Protein AF-A0A6G8AW44-F1 (afdb_monomer_lite)

Secondary structure (DSSP, 8-state):
--HHHHHHHHHHHHHHHHHHHHHHHHTHHHHTTSHHHHHHHHHHHHHHHHHHHHHHHHHHHHHHTTT--SSS-SEEE-SSSSSEEE-SSSHHHHHHHHHHHHHHHHHHHHHHHS--

Sequence (116 aa):
MDKKQKTKKYQKYILSTFLLICLPALFIITFHPNLIIAKSITAFIMVMAIILVILSLKLVQLFYEDITDKNGPVIIPKVYGIGVTVNPFNIYGKIIWFFIILLLICILIKIVFTPI

pLDDT: mean 91.77, std 5.7, range [62.25, 98.06]

Foldseek 3Di:
DDLVVVLVVLVVVLVVLVCVLVVLVVCLVVCVVPVVVNLVSVLSSLVSVLVNLVSVLVNLCSVCVPPDAQPDDQWDADPDDGDIDGDCHHPVSVVVSVVVSVVSVVVSVCSVPPDD

Structure (mmCIF, N/CA/C/O backbone):
data_AF-A0A6G8AW44-F1
#
_entry.id   AF-A0A6G8AW44-F1
#
loop_
_atom_site.group_PDB
_atom_site.id
_atom_site.type_symbol
_atom_site.label_atom_id
_atom_site.label_alt_id
_atom_site.label_comp_id
_atom_site.label_asym_id
_atom_site.label_entity_id
_atom_site.label_seq_id
_atom_site.pdbx_PDB_ins_code
_atom_site.Cartn_x
_atom_site.Cartn_y
_atom_site.Cartn_z
_atom_site.occupancy
_atom_site.B_iso_or_equiv
_atom_site.auth_seq_id
_atom_site.auth_comp_id
_atom_site.aut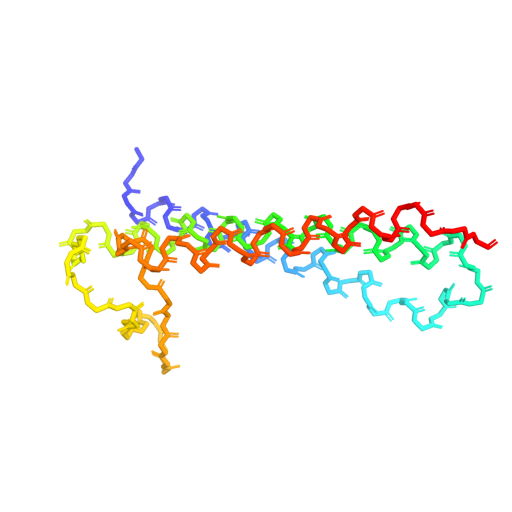h_asym_id
_atom_site.auth_atom_id
_atom_site.pdbx_PDB_model_num
ATOM 1 N N . MET A 1 1 ? -1.749 15.063 19.943 1.00 62.25 1 MET A N 1
ATOM 2 C CA . MET A 1 1 ? -2.463 15.262 18.661 1.00 62.25 1 MET A CA 1
ATOM 3 C C . MET A 1 1 ? -3.758 14.469 18.719 1.00 62.25 1 MET A C 1
ATOM 5 O O . MET A 1 1 ? -3.693 13.258 18.901 1.00 62.25 1 MET A O 1
ATOM 9 N N . ASP A 1 2 ? -4.892 15.157 18.630 1.00 86.06 2 ASP A N 1
ATOM 10 C CA . ASP A 1 2 ? -6.246 14.591 18.732 1.00 86.06 2 ASP A CA 1
ATOM 11 C C . ASP A 1 2 ? -6.534 13.560 17.607 1.00 86.06 2 ASP A C 1
ATOM 13 O O . ASP A 1 2 ? -5.985 13.673 16.504 1.00 86.06 2 ASP A O 1
ATOM 17 N N . LYS A 1 3 ? -7.383 12.549 17.859 1.00 83.31 3 LYS A N 1
ATOM 18 C CA . LYS A 1 3 ? -7.785 11.489 16.907 1.00 83.31 3 LYS A CA 1
ATOM 19 C C . LYS A 1 3 ? -8.312 12.086 15.601 1.00 83.31 3 LYS A C 1
ATOM 21 O O . LYS A 1 3 ? -7.947 11.637 14.508 1.00 83.31 3 LYS A O 1
ATOM 26 N N . LYS A 1 4 ? -9.074 13.180 15.697 1.00 85.38 4 LYS A N 1
ATOM 27 C CA . LYS A 1 4 ? -9.576 13.944 14.545 1.00 85.38 4 LYS A CA 1
ATOM 28 C C . LYS A 1 4 ? -8.444 14.552 13.713 1.00 85.38 4 LYS A C 1
ATOM 30 O O . LYS A 1 4 ? -8.451 14.468 12.484 1.00 85.38 4 LYS A O 1
ATOM 35 N N . GLN A 1 5 ? -7.429 15.116 14.369 1.00 87.50 5 GLN A N 1
ATOM 36 C CA . GLN A 1 5 ? -6.253 15.657 13.685 1.00 87.50 5 GLN A CA 1
ATOM 37 C C . GLN A 1 5 ? -5.440 14.541 13.011 1.00 87.50 5 GLN A C 1
ATOM 39 O O . GLN A 1 5 ? -5.022 14.708 11.863 1.00 87.50 5 GLN A O 1
ATOM 44 N N . LYS A 1 6 ? -5.207 13.407 13.697 1.00 89.31 6 LYS A N 1
ATOM 45 C CA . LYS A 1 6 ? -4.459 12.261 13.138 1.00 89.31 6 LYS A CA 1
ATOM 46 C C . LYS A 1 6 ? -5.145 11.732 11.880 1.00 89.31 6 LYS A C 1
ATOM 48 O O . LYS A 1 6 ? -4.497 11.579 10.850 1.00 89.31 6 LYS A O 1
ATOM 53 N N . THR A 1 7 ? -6.460 11.547 11.943 1.00 90.06 7 THR A N 1
ATOM 54 C CA . THR A 1 7 ? -7.292 11.125 10.809 1.00 90.06 7 THR A CA 1
ATOM 55 C C . THR A 1 7 ? -7.112 12.049 9.606 1.00 90.06 7 THR A C 1
ATOM 57 O O . THR A 1 7 ? -6.764 11.590 8.519 1.00 90.06 7 THR A O 1
ATOM 60 N N . LYS A 1 8 ? -7.254 13.368 9.804 1.00 91.19 8 LYS A N 1
ATOM 61 C CA . LYS A 1 8 ? -7.084 14.365 8.734 1.00 91.19 8 LYS A CA 1
ATOM 62 C C . LYS A 1 8 ? -5.678 14.326 8.125 1.00 91.19 8 LYS A C 1
ATOM 64 O O . LYS A 1 8 ? -5.522 14.512 6.921 1.00 91.19 8 LYS A O 1
ATOM 69 N N . LYS A 1 9 ? -4.648 14.071 8.938 1.00 93.31 9 LYS A N 1
ATOM 70 C CA . LYS A 1 9 ? -3.263 13.905 8.472 1.00 93.31 9 LYS A CA 1
ATOM 71 C C . LYS A 1 9 ? -3.119 12.681 7.561 1.00 93.31 9 LYS A C 1
ATOM 73 O O . LYS A 1 9 ? -2.591 12.818 6.463 1.00 93.31 9 LYS A O 1
ATOM 78 N N . TYR A 1 10 ? -3.632 11.520 7.970 1.00 93.19 10 TYR A N 1
ATOM 79 C CA . TYR A 1 10 ? -3.588 10.306 7.145 1.00 93.19 10 TYR A CA 1
ATOM 80 C C . TYR A 1 10 ? -4.418 10.430 5.865 1.00 93.19 10 TYR A C 1
ATOM 82 O O . TYR A 1 10 ? -3.955 10.003 4.814 1.00 93.19 10 TYR A O 1
ATOM 90 N N . GLN A 1 11 ? -5.586 11.076 5.913 1.00 93.00 11 GLN A N 1
ATOM 91 C CA . GLN A 1 11 ? -6.376 11.374 4.712 1.00 93.00 11 GLN A CA 1
ATOM 92 C C . GLN A 1 11 ? -5.597 12.234 3.709 1.00 93.00 11 GLN A C 1
ATOM 94 O O . GLN A 1 11 ? -5.596 11.932 2.519 1.00 93.00 11 GLN A O 1
ATOM 99 N N . LYS A 1 12 ? -4.882 13.268 4.181 1.00 95.25 12 LYS A N 1
ATOM 100 C CA . LYS A 1 12 ? -4.003 14.077 3.322 1.00 95.25 12 LYS A CA 1
ATOM 101 C C . LYS A 1 12 ? -2.888 13.242 2.698 1.00 95.25 12 LYS A C 1
ATOM 103 O O . LYS A 1 12 ? -2.641 13.385 1.508 1.00 95.25 12 LYS A O 1
ATOM 108 N N . TYR A 1 13 ? -2.246 12.371 3.478 1.00 96.50 13 TYR A N 1
ATOM 109 C CA . TYR A 1 13 ? -1.200 11.488 2.960 1.00 96.50 13 TYR A CA 1
ATOM 110 C C . TYR A 1 13 ? -1.730 10.517 1.910 1.00 96.50 13 TYR A C 1
ATOM 112 O O . TYR A 1 13 ? -1.147 10.418 0.838 1.00 96.50 13 TYR A O 1
ATOM 120 N N . ILE A 1 14 ? -2.870 9.878 2.171 1.00 95.75 14 ILE A N 1
ATOM 121 C CA . ILE A 1 14 ? -3.539 8.992 1.211 1.00 95.75 14 ILE A CA 1
ATOM 122 C C . ILE A 1 14 ? -3.853 9.743 -0.082 1.00 95.75 14 ILE A C 1
ATOM 124 O O . ILE A 1 14 ? -3.514 9.254 -1.154 1.00 95.75 14 ILE A O 1
ATOM 128 N N . LEU A 1 15 ? -4.425 10.949 0.006 1.00 96.00 15 LEU A N 1
ATOM 129 C CA . LEU A 1 15 ? -4.713 11.768 -1.171 1.00 96.00 15 LEU A CA 1
ATOM 130 C C . LEU A 1 15 ? -3.436 12.131 -1.943 1.00 96.00 15 LEU A C 1
ATOM 132 O O . LEU A 1 15 ? -3.404 11.992 -3.161 1.00 96.00 15 LEU A O 1
ATOM 136 N N . SER A 1 16 ? -2.372 12.554 -1.253 1.00 96.25 16 SER A N 1
ATOM 137 C CA . SER A 1 16 ? -1.104 12.885 -1.914 1.00 96.25 16 SER A CA 1
ATOM 138 C C . SER A 1 16 ? -0.465 11.671 -2.586 1.00 96.25 16 SER A C 1
ATOM 140 O O . SER A 1 16 ? -0.009 11.771 -3.720 1.00 96.25 16 SER A O 1
ATOM 142 N N . THR A 1 17 ? -0.474 10.510 -1.926 1.00 96.19 17 THR A N 1
ATOM 143 C CA . THR A 1 17 ? 0.069 9.269 -2.487 1.00 96.19 17 THR A CA 1
ATOM 144 C C . THR A 1 17 ? -0.768 8.802 -3.674 1.00 96.19 17 THR A C 1
ATOM 146 O O . THR A 1 17 ? -0.210 8.376 -4.677 1.00 96.19 17 THR A O 1
ATOM 149 N N . PHE A 1 18 ? -2.094 8.942 -3.609 1.00 95.94 18 PHE A N 1
ATOM 150 C CA . PHE A 1 18 ? -2.982 8.642 -4.729 1.00 95.94 18 PHE A CA 1
ATOM 151 C C . PHE A 1 18 ? -2.685 9.525 -5.949 1.00 95.94 18 PHE A C 1
ATOM 153 O O . PHE A 1 18 ? -2.538 9.011 -7.054 1.00 95.94 18 PHE A O 1
ATOM 160 N N . LEU A 1 19 ? -2.496 10.834 -5.759 1.00 95.62 19 LEU A N 1
ATOM 161 C CA . LEU A 1 19 ? -2.107 11.738 -6.849 1.00 95.62 19 LEU A CA 1
ATOM 162 C C . LEU A 1 19 ? -0.739 11.375 -7.451 1.00 95.62 19 LEU A C 1
ATOM 164 O O . LEU A 1 19 ? -0.587 11.398 -8.672 1.00 95.62 19 LEU A O 1
ATOM 168 N N . LEU A 1 20 ? 0.228 10.980 -6.615 1.00 95.31 20 LEU A N 1
ATOM 169 C CA . LEU A 1 20 ? 1.543 10.498 -7.057 1.00 95.31 20 LEU A CA 1
ATOM 170 C C . LEU A 1 20 ? 1.480 9.169 -7.824 1.00 95.31 20 LEU A C 1
ATOM 172 O O . LEU A 1 20 ? 2.402 8.873 -8.573 1.00 95.31 20 LEU A O 1
ATOM 176 N N . ILE A 1 21 ? 0.420 8.378 -7.658 1.00 95.62 21 ILE A N 1
ATOM 177 C CA . ILE A 1 21 ? 0.166 7.168 -8.453 1.00 95.62 21 ILE A CA 1
ATOM 178 C C . ILE A 1 21 ? -0.499 7.534 -9.780 1.00 95.62 21 ILE A C 1
ATOM 180 O O . ILE A 1 21 ? -0.071 7.071 -10.835 1.00 95.62 21 ILE A O 1
ATOM 184 N N . CYS A 1 22 ? -1.542 8.366 -9.736 1.00 94.56 22 CYS A N 1
ATOM 185 C CA . CYS A 1 22 ? -2.324 8.710 -10.917 1.00 94.56 22 CYS A CA 1
ATOM 186 C C . CYS A 1 22 ? -1.506 9.485 -11.947 1.00 94.56 22 CYS A C 1
ATOM 188 O O . CYS A 1 22 ? -1.585 9.167 -13.130 1.00 94.56 22 CYS A O 1
ATOM 190 N N . LEU A 1 23 ? -0.712 10.473 -11.519 1.00 91.81 23 LEU A N 1
ATOM 191 C CA . LEU A 1 23 ? -0.002 11.342 -12.454 1.00 91.81 23 LEU A CA 1
ATOM 192 C C . LEU A 1 23 ? 0.969 10.550 -13.355 1.00 91.81 23 LEU A C 1
ATOM 194 O O . LEU A 1 23 ? 0.821 10.653 -14.567 1.00 91.81 23 LEU A O 1
ATOM 198 N N . PRO A 1 24 ? 1.880 9.696 -12.844 1.00 90.56 24 PRO A N 1
ATOM 199 C CA . PRO A 1 24 ? 2.748 8.875 -13.692 1.00 90.56 24 PRO A CA 1
ATOM 200 C C . PRO A 1 24 ? 1.996 7.809 -14.495 1.00 90.56 24 PRO A C 1
ATOM 202 O O . PRO A 1 24 ? 2.394 7.507 -15.619 1.00 90.56 24 PRO A O 1
ATOM 205 N N . ALA A 1 25 ? 0.907 7.250 -13.953 1.00 90.31 25 ALA A N 1
ATOM 206 C CA . ALA A 1 25 ? 0.114 6.236 -14.648 1.00 90.31 25 ALA A CA 1
ATOM 207 C C . ALA A 1 25 ? -0.508 6.768 -15.952 1.00 90.31 25 ALA A C 1
ATOM 209 O O . ALA A 1 25 ? -0.597 6.028 -16.929 1.00 90.31 25 ALA A O 1
ATOM 210 N N . LEU A 1 26 ? -0.873 8.056 -16.004 1.00 90.12 26 LEU A N 1
ATOM 211 C CA . LEU A 1 26 ? -1.386 8.695 -17.224 1.00 90.12 26 LEU A CA 1
ATOM 212 C C . LEU A 1 26 ? -0.353 8.730 -18.359 1.00 90.12 26 LEU A C 1
ATOM 214 O O . LEU A 1 26 ? -0.722 8.672 -19.529 1.00 90.12 26 LEU A O 1
ATOM 218 N N . PHE A 1 27 ? 0.937 8.794 -18.028 1.00 86.88 27 PHE A N 1
ATOM 219 C CA . PHE A 1 27 ? 2.014 8.880 -19.014 1.00 86.88 27 PHE A CA 1
ATOM 220 C C . PHE A 1 27 ? 2.567 7.514 -19.442 1.00 86.88 27 PHE A C 1
ATOM 222 O O . PHE A 1 27 ? 3.432 7.454 -20.317 1.00 86.88 27 PHE A O 1
ATOM 229 N N . ILE A 1 28 ? 2.074 6.407 -18.872 1.00 84.88 28 ILE A N 1
ATOM 230 C CA . ILE A 1 28 ? 2.600 5.066 -19.166 1.00 84.88 28 ILE A CA 1
ATOM 231 C C . ILE A 1 28 ? 2.427 4.696 -20.645 1.00 84.88 28 ILE A C 1
ATOM 233 O O . ILE A 1 28 ? 3.330 4.107 -21.229 1.00 84.88 28 ILE A O 1
ATOM 237 N N . ILE A 1 29 ? 1.314 5.104 -21.268 1.00 80.50 29 ILE A N 1
ATOM 238 C CA . ILE A 1 29 ? 1.026 4.846 -22.690 1.00 80.50 29 ILE A CA 1
ATOM 239 C C . ILE A 1 29 ? 2.040 5.577 -23.581 1.00 80.50 29 ILE A C 1
ATOM 241 O O . ILE A 1 29 ? 2.520 5.017 -24.562 1.00 80.50 29 ILE A O 1
ATOM 245 N N . THR A 1 30 ? 2.415 6.802 -23.207 1.00 85.19 30 THR A N 1
ATOM 246 C CA . THR A 1 30 ? 3.367 7.633 -23.954 1.00 85.19 30 THR A CA 1
ATOM 247 C C . THR A 1 30 ? 4.795 7.092 -23.877 1.00 85.19 30 THR A C 1
ATOM 249 O O . THR A 1 30 ? 5.523 7.132 -24.864 1.00 85.19 30 THR A O 1
ATOM 252 N N . PHE A 1 31 ? 5.207 6.571 -22.717 1.00 83.50 31 PHE A N 1
ATOM 253 C CA . PHE A 1 31 ? 6.581 6.108 -22.487 1.00 83.50 31 PHE A CA 1
ATOM 254 C C . PHE A 1 31 ? 6.783 4.596 -22.658 1.00 83.50 31 PHE A C 1
ATOM 256 O O . PHE A 1 31 ? 7.922 4.138 -22.574 1.00 83.50 31 PHE A O 1
ATOM 263 N N . HIS A 1 32 ? 5.728 3.825 -22.949 1.00 78.31 32 HIS A N 1
ATOM 264 C CA . HIS A 1 32 ? 5.807 2.373 -23.151 1.00 78.31 32 HIS A CA 1
ATOM 265 C C . HIS A 1 32 ? 6.872 1.913 -24.172 1.00 78.31 32 HIS A C 1
ATOM 267 O O . HIS A 1 32 ? 7.496 0.882 -23.925 1.00 78.31 32 HIS A O 1
ATOM 273 N N . PRO A 1 33 ? 7.149 2.634 -25.284 1.00 85.88 33 PRO A N 1
ATOM 274 C CA . PRO A 1 33 ? 8.196 2.225 -26.226 1.00 85.88 33 PRO A CA 1
ATOM 275 C C . PRO A 1 33 ? 9.600 2.179 -25.609 1.00 85.88 33 PRO A C 1
ATOM 277 O O . PRO A 1 33 ? 10.452 1.425 -26.070 1.00 85.88 33 PRO A O 1
ATOM 280 N N . ASN A 1 34 ? 9.852 2.967 -24.558 1.00 91.12 34 ASN A N 1
ATOM 281 C CA . ASN A 1 34 ? 11.092 2.900 -23.800 1.00 91.12 34 ASN A CA 1
ATOM 282 C C . ASN A 1 34 ? 10.892 2.007 -22.570 1.00 91.12 34 ASN A C 1
ATOM 284 O O . ASN A 1 34 ? 10.444 2.458 -21.512 1.00 91.12 34 ASN A O 1
ATOM 288 N N . LEU A 1 35 ? 11.267 0.735 -22.711 1.00 89.56 35 LEU A N 1
ATOM 289 C CA . LEU A 1 35 ? 11.081 -0.286 -21.680 1.00 89.56 35 LEU A CA 1
ATOM 290 C C . LEU A 1 35 ? 11.750 0.078 -20.342 1.00 89.56 35 LEU A C 1
ATOM 292 O O . LEU A 1 35 ? 11.199 -0.221 -19.285 1.00 89.56 35 LEU A O 1
ATOM 296 N N . ILE A 1 36 ? 12.889 0.783 -20.362 1.00 91.50 36 ILE A N 1
ATOM 297 C CA . ILE A 1 36 ? 13.590 1.231 -19.144 1.00 91.50 36 ILE A CA 1
ATOM 298 C C . ILE A 1 36 ? 12.740 2.256 -18.381 1.00 91.50 36 ILE A C 1
ATOM 300 O O . ILE A 1 36 ? 12.565 2.149 -17.161 1.00 91.50 36 ILE A O 1
ATOM 304 N N . ILE A 1 37 ? 12.187 3.242 -19.094 1.00 91.38 37 ILE A N 1
ATOM 305 C CA . ILE A 1 37 ? 11.339 4.284 -18.503 1.00 91.38 37 ILE A CA 1
ATOM 306 C C . ILE A 1 37 ? 10.024 3.669 -18.016 1.00 91.38 37 ILE A C 1
ATOM 308 O O . ILE A 1 37 ? 9.624 3.905 -16.876 1.00 91.38 37 ILE A O 1
ATOM 312 N N . ALA A 1 38 ? 9.387 2.823 -18.829 1.00 91.38 38 ALA A N 1
ATOM 313 C CA . ALA A 1 38 ? 8.140 2.153 -18.474 1.00 91.38 38 ALA A CA 1
ATOM 314 C C . ALA A 1 38 ? 8.297 1.272 -17.222 1.00 91.38 38 ALA A C 1
ATOM 316 O O . ALA A 1 38 ? 7.482 1.349 -16.296 1.00 91.38 38 ALA A O 1
ATOM 317 N N . LYS A 1 39 ? 9.386 0.496 -17.139 1.00 92.25 39 LYS A N 1
ATOM 318 C CA . LYS A 1 39 ? 9.737 -0.307 -15.960 1.00 92.25 39 LYS A CA 1
ATOM 319 C C . LYS A 1 39 ? 9.946 0.562 -14.721 1.00 92.25 39 LYS A C 1
ATOM 321 O O . LYS A 1 39 ? 9.412 0.242 -13.661 1.00 92.25 39 LYS A O 1
ATOM 326 N N . SER A 1 40 ? 10.664 1.677 -14.853 1.00 93.06 40 SER A N 1
ATOM 327 C CA . SER A 1 40 ? 10.923 2.603 -13.741 1.00 93.06 40 SER A CA 1
ATOM 328 C C . SER A 1 40 ? 9.641 3.260 -13.220 1.00 93.06 40 SER A C 1
ATOM 330 O O . SER A 1 40 ? 9.413 3.285 -12.011 1.00 93.06 40 SER A O 1
ATOM 332 N N . ILE A 1 41 ? 8.764 3.725 -14.118 1.00 93.75 41 ILE A N 1
ATOM 333 C CA . ILE A 1 41 ? 7.454 4.290 -13.757 1.00 93.75 41 ILE A CA 1
ATOM 334 C C . ILE A 1 41 ? 6.603 3.236 -13.044 1.00 93.75 41 ILE A C 1
ATOM 336 O O . ILE A 1 41 ? 6.032 3.510 -11.989 1.00 93.75 41 ILE A O 1
ATOM 340 N N . THR A 1 42 ? 6.557 2.016 -13.579 1.00 93.69 42 THR A N 1
ATOM 341 C CA . THR A 1 42 ? 5.777 0.918 -12.991 1.00 93.69 42 THR A CA 1
ATOM 342 C C . THR A 1 42 ? 6.296 0.546 -11.600 1.00 93.69 42 THR A C 1
ATOM 344 O O . THR A 1 42 ? 5.505 0.406 -10.668 1.00 93.69 42 THR A O 1
ATOM 347 N N . ALA A 1 43 ? 7.617 0.452 -11.417 1.00 95.06 43 ALA A N 1
ATOM 348 C CA . ALA A 1 43 ? 8.225 0.201 -10.111 1.00 95.06 43 ALA A CA 1
ATOM 349 C C . ALA A 1 43 ? 7.902 1.320 -9.106 1.00 95.06 43 ALA A C 1
ATOM 351 O O . ALA A 1 43 ? 7.524 1.037 -7.969 1.00 95.06 43 ALA A O 1
ATOM 352 N N . PHE A 1 44 ? 7.981 2.585 -9.529 1.00 95.62 44 PHE A N 1
ATOM 353 C CA . PHE A 1 44 ? 7.617 3.733 -8.698 1.00 95.62 44 PHE A CA 1
ATOM 354 C C . PHE A 1 44 ? 6.144 3.694 -8.264 1.00 95.62 44 PHE A C 1
ATOM 356 O O . PHE A 1 44 ? 5.847 3.810 -7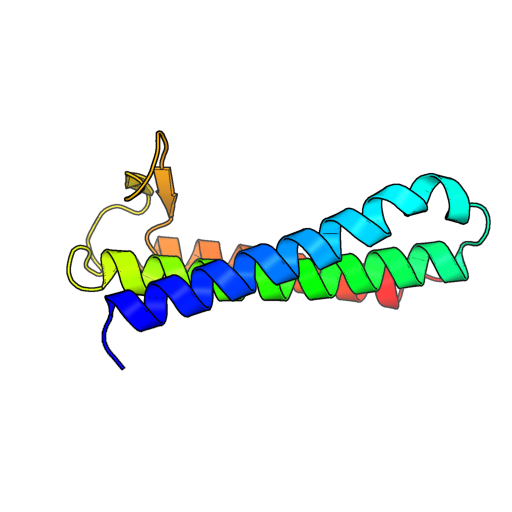.073 1.00 95.62 44 PHE A O 1
ATOM 363 N N . ILE A 1 45 ? 5.225 3.470 -9.211 1.00 95.75 45 ILE A N 1
ATOM 364 C CA . ILE A 1 45 ? 3.787 3.307 -8.942 1.00 95.75 45 ILE A CA 1
ATOM 365 C C . ILE A 1 45 ? 3.567 2.194 -7.917 1.00 95.75 45 ILE A C 1
ATOM 367 O O . ILE A 1 45 ? 2.794 2.362 -6.975 1.00 95.75 45 ILE A O 1
ATOM 371 N N . MET A 1 46 ? 4.281 1.079 -8.065 1.00 96.62 46 MET A N 1
ATOM 372 C CA . MET A 1 46 ? 4.155 -0.069 -7.180 1.00 96.62 46 MET A CA 1
ATOM 373 C C . MET A 1 46 ? 4.620 0.232 -5.748 1.00 96.62 46 MET A C 1
ATOM 375 O O . MET A 1 46 ? 3.934 -0.120 -4.787 1.00 96.62 46 MET A O 1
ATOM 379 N N . VAL A 1 47 ? 5.739 0.946 -5.586 1.00 97.75 47 VAL A N 1
ATOM 380 C CA . VAL A 1 47 ? 6.200 1.435 -4.274 1.00 97.75 47 VAL A CA 1
ATOM 381 C C . VAL A 1 47 ? 5.151 2.349 -3.640 1.00 97.75 47 VAL A C 1
ATOM 383 O O . VAL A 1 47 ? 4.803 2.180 -2.469 1.00 97.75 47 VAL A O 1
ATOM 386 N N . MET A 1 48 ? 4.597 3.286 -4.413 1.00 97.69 48 MET A N 1
ATOM 387 C CA . MET A 1 48 ? 3.562 4.193 -3.918 1.00 97.69 48 MET A CA 1
ATOM 388 C C . MET A 1 48 ? 2.273 3.453 -3.549 1.00 97.69 48 MET A C 1
ATOM 390 O O . MET A 1 48 ? 1.653 3.789 -2.542 1.00 97.69 48 MET A O 1
ATOM 394 N N . ALA A 1 49 ? 1.893 2.410 -4.289 1.00 96.88 49 ALA A N 1
ATOM 395 C CA . ALA A 1 49 ? 0.745 1.567 -3.966 1.00 96.88 49 ALA A CA 1
ATOM 396 C C . ALA A 1 49 ? 0.931 0.826 -2.630 1.00 96.88 49 ALA A C 1
ATOM 398 O O . ALA A 1 49 ? 0.010 0.800 -1.813 1.00 96.88 49 ALA A O 1
ATOM 399 N N . ILE A 1 50 ? 2.127 0.293 -2.353 1.00 97.75 50 ILE A N 1
ATOM 400 C CA . ILE A 1 50 ? 2.448 -0.322 -1.051 1.00 97.75 50 ILE A CA 1
ATOM 401 C C . ILE A 1 50 ? 2.297 0.708 0.076 1.00 97.75 50 ILE A C 1
ATOM 403 O O . ILE A 1 50 ? 1.633 0.441 1.081 1.00 97.75 50 ILE A O 1
ATOM 407 N N . ILE A 1 51 ? 2.861 1.907 -0.105 1.00 97.81 51 ILE A N 1
ATOM 408 C CA . ILE A 1 51 ? 2.735 3.006 0.863 1.00 97.81 51 ILE A CA 1
ATOM 409 C C . ILE A 1 51 ? 1.259 3.367 1.076 1.00 97.81 51 ILE A C 1
ATOM 411 O O . ILE A 1 51 ? 0.826 3.512 2.220 1.00 97.81 51 ILE A O 1
ATOM 415 N N . LEU A 1 52 ? 0.468 3.458 0.003 1.00 97.19 52 LEU A N 1
ATOM 416 C CA . LEU A 1 52 ? -0.961 3.764 0.060 1.00 97.19 52 LEU A CA 1
ATOM 417 C C . LEU A 1 52 ? -1.730 2.727 0.888 1.00 97.19 52 LEU A C 1
ATOM 419 O O . LEU A 1 52 ? -2.525 3.101 1.750 1.00 97.19 52 LEU A O 1
ATOM 423 N N . VAL A 1 53 ? -1.468 1.435 0.674 1.00 97.00 53 VAL A N 1
ATOM 424 C CA . VAL A 1 53 ? -2.099 0.338 1.424 1.00 97.00 53 VAL A CA 1
ATOM 425 C C . VAL A 1 53 ? -1.729 0.399 2.906 1.00 97.00 53 VAL A C 1
ATOM 427 O O . VAL A 1 53 ? -2.610 0.280 3.757 1.00 97.00 53 VAL A O 1
ATOM 430 N N . ILE A 1 54 ? -0.463 0.667 3.240 1.00 97.00 54 ILE A N 1
ATOM 431 C CA . ILE A 1 54 ? -0.016 0.824 4.635 1.00 97.00 54 ILE A CA 1
ATOM 432 C C . ILE A 1 54 ? -0.691 2.031 5.301 1.00 97.00 54 ILE A C 1
ATOM 434 O O . ILE A 1 54 ? -1.142 1.944 6.446 1.00 97.00 54 ILE A O 1
ATOM 438 N N . LEU A 1 55 ? -0.775 3.167 4.604 1.00 96.56 55 LEU A N 1
ATOM 439 C CA . LEU A 1 55 ? -1.464 4.356 5.108 1.00 96.56 55 LEU A CA 1
ATOM 440 C C . LEU A 1 55 ? -2.964 4.100 5.290 1.00 96.56 55 LEU A C 1
ATOM 442 O O . LEU A 1 55 ? -3.532 4.521 6.298 1.00 96.56 55 LEU A O 1
ATOM 446 N N . SER A 1 56 ? -3.586 3.375 4.358 1.00 94.75 56 SER A N 1
ATOM 447 C CA . SER A 1 56 ? -4.983 2.953 4.451 1.00 94.75 56 SER A CA 1
ATOM 448 C C . SER A 1 56 ? -5.210 2.053 5.663 1.00 94.75 56 SER A C 1
ATOM 450 O O . SER A 1 56 ? -6.143 2.298 6.421 1.00 94.75 56 SER A O 1
ATOM 452 N N . LEU A 1 57 ? -4.348 1.060 5.898 1.00 95.62 57 LEU A N 1
ATOM 453 C CA . LEU A 1 57 ? -4.423 0.192 7.075 1.00 95.62 57 LEU A CA 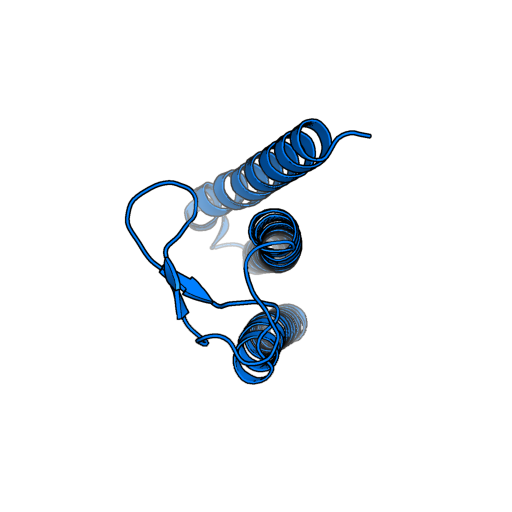1
ATOM 454 C C . LEU A 1 57 ? -4.370 1.010 8.372 1.00 95.62 57 LEU A C 1
ATOM 456 O O . LEU A 1 57 ? -5.221 0.836 9.242 1.00 95.62 57 LEU A O 1
ATOM 460 N N . LYS A 1 58 ? -3.426 1.953 8.479 1.00 94.88 58 LYS A N 1
ATOM 461 C CA . LYS A 1 58 ? -3.315 2.844 9.648 1.00 94.88 58 LYS A CA 1
ATOM 462 C C . LYS A 1 58 ? -4.559 3.709 9.839 1.00 94.88 58 LYS A C 1
ATOM 464 O O . LYS A 1 58 ? -4.995 3.915 10.969 1.00 94.88 58 LYS A O 1
ATOM 469 N N . LEU A 1 59 ? -5.139 4.216 8.751 1.00 94.00 59 LEU A N 1
ATOM 470 C CA . LEU A 1 59 ? -6.364 5.008 8.812 1.00 94.00 59 LEU A CA 1
ATOM 471 C C . LEU A 1 59 ? -7.559 4.162 9.279 1.00 94.00 59 LEU A C 1
ATOM 473 O O . LEU A 1 59 ? -8.315 4.605 10.138 1.00 94.00 59 LEU A O 1
ATOM 477 N N . VAL A 1 60 ? -7.709 2.941 8.758 1.00 92.88 60 VAL A N 1
ATOM 478 C CA . VAL A 1 60 ? -8.761 2.007 9.190 1.00 92.88 60 VAL A CA 1
ATOM 479 C C . VAL A 1 60 ? -8.576 1.655 10.666 1.00 92.88 60 VAL A C 1
ATOM 481 O O . VAL A 1 60 ? -9.528 1.750 11.431 1.00 92.88 60 VAL A O 1
ATOM 484 N N . GLN A 1 61 ? -7.359 1.339 11.110 1.00 93.06 61 GLN A N 1
ATOM 485 C CA . GLN A 1 61 ? -7.082 1.081 12.527 1.00 93.06 61 GLN A CA 1
ATOM 486 C C . GLN A 1 61 ? -7.517 2.248 13.418 1.00 93.06 61 GLN A C 1
ATOM 488 O O . GLN A 1 61 ? -8.211 2.018 14.399 1.00 93.06 61 GLN A O 1
ATOM 493 N N . LEU A 1 62 ? -7.207 3.494 13.039 1.00 92.19 62 LEU A N 1
ATOM 494 C CA . LEU A 1 62 ? -7.650 4.677 13.785 1.00 92.19 62 LEU A CA 1
ATOM 495 C C . LEU A 1 62 ? -9.176 4.798 13.857 1.00 92.19 62 LEU A C 1
ATOM 497 O O . LEU A 1 62 ? -9.707 5.233 14.873 1.00 92.19 62 LEU A O 1
ATOM 501 N N . PHE A 1 63 ? -9.897 4.449 12.793 1.00 90.50 63 PHE A N 1
ATOM 502 C CA . PHE A 1 63 ? -11.354 4.551 12.792 1.00 90.50 63 PHE A CA 1
ATOM 503 C C . PHE A 1 63 ? -12.035 3.524 13.693 1.00 90.50 63 PHE A C 1
ATOM 505 O O . PHE A 1 63 ? -13.020 3.868 14.341 1.00 90.50 63 PHE A O 1
ATOM 512 N N . TYR A 1 64 ? -11.502 2.305 13.763 1.00 89.38 64 TYR A N 1
ATOM 513 C CA . TYR A 1 64 ? -12.151 1.187 14.453 1.00 89.38 64 TYR A CA 1
ATOM 514 C C . TYR A 1 64 ? -11.495 0.784 15.784 1.00 89.38 64 TYR A C 1
ATOM 516 O O . TYR A 1 64 ? -11.955 -0.170 16.404 1.00 89.38 64 TYR A O 1
ATOM 524 N N . GLU A 1 65 ? -10.473 1.517 16.243 1.00 86.94 65 GLU A N 1
ATOM 525 C CA . GLU A 1 65 ? -9.714 1.241 17.481 1.00 86.94 65 GLU A CA 1
ATOM 526 C C . GLU A 1 65 ? -10.603 0.995 18.709 1.00 86.94 65 GLU A C 1
ATOM 528 O O . GLU A 1 65 ? -10.326 0.091 19.490 1.00 86.94 65 GLU A O 1
ATOM 533 N N . ASP A 1 66 ? -11.705 1.739 18.828 1.00 84.56 66 ASP A N 1
ATOM 534 C CA . ASP A 1 66 ? -12.610 1.686 19.984 1.00 84.56 66 ASP A CA 1
ATOM 535 C C . ASP A 1 66 ? -13.896 0.878 19.718 1.00 84.56 66 ASP A C 1
ATOM 537 O O . ASP A 1 66 ? -14.781 0.822 20.568 1.00 84.56 66 ASP A O 1
ATOM 541 N N . ILE A 1 67 ? -14.049 0.313 18.514 1.00 80.38 67 ILE A N 1
ATOM 542 C CA . ILE A 1 67 ? -15.335 -0.214 18.013 1.00 80.38 67 ILE A CA 1
ATOM 543 C C . ILE A 1 67 ? -15.243 -1.702 17.665 1.00 80.38 67 ILE A C 1
ATOM 545 O O . ILE A 1 67 ? -16.241 -2.417 17.708 1.00 80.38 67 ILE A O 1
ATOM 549 N N . THR A 1 68 ? -14.055 -2.184 17.299 1.00 81.62 68 THR A N 1
ATOM 550 C CA . THR A 1 68 ? -13.851 -3.570 16.867 1.00 81.62 68 THR A CA 1
ATOM 551 C C . THR A 1 68 ? -12.805 -4.266 17.710 1.00 81.62 68 THR A C 1
ATOM 553 O O . THR A 1 68 ? -11.765 -3.696 18.028 1.00 81.62 68 THR A O 1
ATOM 556 N N . ASP A 1 69 ? -13.052 -5.533 18.003 1.00 80.06 69 ASP A N 1
ATOM 557 C CA . ASP A 1 69 ? -12.178 -6.386 18.786 1.00 80.06 69 ASP A CA 1
ATOM 558 C C . ASP A 1 69 ? -11.584 -7.523 17.933 1.00 80.06 69 ASP A C 1
ATOM 560 O O . ASP A 1 69 ? -11.804 -7.639 16.722 1.00 80.06 69 ASP A O 1
ATOM 564 N N . LYS A 1 70 ? -10.776 -8.371 18.578 1.00 82.00 70 LYS A N 1
ATOM 565 C CA . LYS A 1 70 ? -10.101 -9.501 17.920 1.00 82.00 70 LYS A CA 1
ATOM 566 C C . LYS A 1 70 ? -11.065 -10.621 17.513 1.00 82.00 70 LYS A C 1
ATOM 568 O O . LYS A 1 70 ? -10.733 -11.364 16.590 1.00 82.00 70 LYS A O 1
ATOM 573 N N . ASN A 1 71 ? -12.213 -10.732 18.184 1.00 84.75 71 ASN A N 1
ATOM 574 C CA . ASN A 1 71 ? -13.213 -11.776 17.949 1.00 84.75 71 ASN A CA 1
ATOM 575 C C . ASN A 1 71 ? -14.366 -11.307 17.047 1.00 84.75 71 ASN A C 1
ATOM 577 O O . ASN A 1 71 ? -15.176 -12.126 16.618 1.00 84.75 71 ASN A O 1
ATOM 581 N N . GLY A 1 72 ? -14.431 -10.014 16.727 1.00 85.94 72 GLY A N 1
ATOM 582 C CA . GLY A 1 72 ? -15.421 -9.445 15.826 1.00 85.94 72 GLY A CA 1
ATOM 583 C C . GLY A 1 72 ? -15.291 -9.954 14.387 1.00 85.94 72 GLY A C 1
ATOM 584 O O . GLY A 1 72 ? -14.286 -10.571 14.020 1.00 85.94 72 GLY A O 1
ATOM 585 N N . PRO A 1 73 ? -16.292 -9.686 13.534 1.00 91.69 73 PRO A N 1
ATOM 586 C CA . PRO A 1 73 ? -16.328 -10.193 12.166 1.00 91.69 73 PRO A CA 1
ATOM 587 C C . PRO A 1 73 ? -15.141 -9.696 11.324 1.00 91.69 73 PRO A C 1
ATOM 589 O O . PRO A 1 73 ? -14.605 -8.604 11.535 1.00 91.69 73 PRO A O 1
ATOM 592 N N . VAL A 1 74 ? -14.737 -10.508 10.340 1.00 93.00 74 VAL A N 1
ATOM 593 C CA . VAL A 1 74 ? -13.632 -10.198 9.408 1.00 93.00 74 VAL A CA 1
ATOM 594 C C . VAL A 1 74 ? -13.979 -9.020 8.498 1.00 93.00 74 VAL A C 1
ATOM 596 O O . VAL A 1 74 ? -13.108 -8.227 8.149 1.00 93.00 74 VAL A O 1
ATOM 599 N N . ILE A 1 75 ? -15.249 -8.899 8.120 1.00 92.88 75 ILE A N 1
ATOM 600 C CA . ILE A 1 75 ? -15.766 -7.850 7.245 1.00 92.88 75 ILE A CA 1
ATOM 601 C C . ILE A 1 75 ? -16.657 -6.939 8.087 1.00 92.88 75 ILE A C 1
ATOM 603 O O . ILE A 1 75 ? -17.574 -7.413 8.754 1.00 92.88 75 ILE A O 1
ATOM 607 N N . ILE A 1 76 ? -16.382 -5.638 8.052 1.00 91.81 76 ILE A N 1
ATOM 608 C CA . ILE A 1 76 ? -17.100 -4.611 8.816 1.00 91.81 76 ILE A CA 1
ATOM 609 C C . ILE A 1 76 ? -17.591 -3.495 7.883 1.00 91.81 76 ILE A C 1
ATOM 611 O O . ILE A 1 76 ? -16.944 -3.220 6.866 1.00 91.81 76 ILE A O 1
ATOM 615 N N . PRO A 1 77 ? -18.722 -2.835 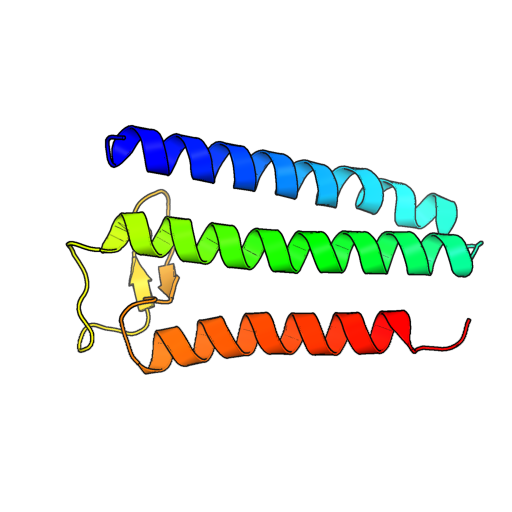8.185 1.00 91.12 77 PRO A N 1
ATOM 616 C CA . PRO A 1 77 ? -19.223 -1.723 7.377 1.00 91.12 77 PRO A CA 1
ATOM 617 C C . PRO A 1 77 ? -18.267 -0.530 7.453 1.00 91.12 77 PRO A C 1
ATOM 619 O O . PRO A 1 77 ? -17.731 -0.243 8.525 1.00 91.12 77 PRO A O 1
ATOM 622 N N . LYS A 1 78 ? -18.046 0.172 6.333 1.00 87.56 78 LYS A N 1
ATOM 623 C CA . LYS A 1 78 ? -17.181 1.365 6.279 1.00 87.56 78 LYS A CA 1
ATOM 624 C C . LYS A 1 78 ? -17.749 2.510 7.127 1.00 87.56 78 LYS A C 1
ATOM 626 O O . LYS A 1 78 ? -18.945 2.765 7.094 1.00 87.56 78 LYS A O 1
ATOM 631 N N . VAL A 1 79 ? -16.876 3.249 7.822 1.00 84.56 79 VAL A N 1
ATOM 632 C CA . VAL A 1 79 ? -17.268 4.452 8.592 1.00 84.56 79 VAL A CA 1
ATOM 633 C C . VAL A 1 79 ? -17.825 5.554 7.688 1.00 84.56 79 VAL A C 1
ATOM 635 O O . VAL A 1 79 ? -18.707 6.303 8.094 1.00 84.56 79 VAL A O 1
ATOM 638 N N . TYR A 1 80 ? -17.317 5.652 6.458 1.00 81.69 80 TYR A N 1
ATOM 639 C CA . TYR A 1 80 ? -17.748 6.642 5.476 1.00 81.69 80 TYR A CA 1
ATOM 640 C C . TYR A 1 80 ? -18.135 5.974 4.157 1.00 81.69 80 TYR A C 1
ATOM 642 O O . TYR A 1 80 ? -17.370 5.171 3.615 1.00 81.69 80 TYR A O 1
ATOM 650 N N . GLY A 1 81 ? -19.286 6.382 3.618 1.00 81.25 81 GLY A N 1
ATOM 651 C CA . GLY A 1 81 ? -19.818 5.903 2.343 1.00 81.25 81 GLY A CA 1
ATOM 652 C C . GLY A 1 81 ? -20.449 4.511 2.417 1.00 81.25 81 GLY A C 1
ATOM 653 O O . GLY A 1 81 ? -20.550 3.903 3.478 1.00 81.25 81 GLY A O 1
ATOM 654 N N . ILE A 1 82 ? -20.882 4.010 1.260 1.00 86.06 82 ILE A N 1
ATOM 655 C CA . ILE A 1 82 ? -21.473 2.677 1.124 1.00 86.06 82 ILE A CA 1
ATOM 656 C C . ILE A 1 82 ? -20.351 1.663 0.885 1.00 86.06 82 ILE A C 1
ATOM 658 O O . ILE A 1 82 ? -19.504 1.850 0.010 1.00 86.06 82 ILE A O 1
ATOM 662 N N . GLY A 1 83 ? -20.346 0.578 1.659 1.00 90.00 83 GLY A N 1
ATOM 663 C CA . GLY A 1 83 ? -19.477 -0.572 1.428 1.00 90.00 83 GLY A CA 1
ATOM 664 C C . GLY A 1 83 ? -18.911 -1.185 2.702 1.00 90.00 83 GLY A C 1
ATOM 665 O O . GLY A 1 83 ? -19.233 -0.787 3.822 1.00 90.00 83 GLY A O 1
ATOM 666 N N . VAL A 1 84 ? -18.026 -2.159 2.506 1.00 92.19 84 VAL A N 1
ATOM 667 C CA . VAL A 1 84 ? -17.385 -2.921 3.580 1.00 92.19 84 VAL A CA 1
ATOM 668 C C . VAL A 1 84 ? -15.863 -2.799 3.526 1.00 92.19 84 VAL A C 1
ATOM 670 O O . VAL A 1 84 ? -15.283 -2.469 2.490 1.00 92.19 84 VAL A O 1
ATOM 673 N N . THR A 1 85 ? -15.210 -3.035 4.657 1.00 93.06 85 THR A N 1
ATOM 674 C CA . THR A 1 85 ? -13.753 -3.105 4.788 1.00 93.06 85 THR A CA 1
ATOM 675 C C . THR A 1 85 ? -13.351 -4.327 5.606 1.00 93.06 85 THR A C 1
ATOM 677 O O . THR A 1 85 ? -14.151 -4.878 6.360 1.00 93.06 85 THR A O 1
ATOM 680 N N . VAL A 1 86 ? -12.097 -4.748 5.462 1.00 94.44 86 VAL A N 1
ATOM 681 C CA . VAL A 1 86 ? -11.517 -5.833 6.257 1.00 94.44 86 VAL A CA 1
ATOM 682 C C . VAL A 1 86 ? -11.101 -5.292 7.621 1.00 94.44 86 VAL A C 1
ATOM 684 O O . VAL A 1 86 ? -10.342 -4.322 7.702 1.00 94.44 86 VAL A O 1
ATOM 687 N N . ASN A 1 87 ? -11.583 -5.928 8.684 1.00 94.62 87 ASN A N 1
ATOM 688 C CA . ASN A 1 87 ? -11.284 -5.592 10.068 1.00 94.62 87 ASN A CA 1
ATOM 689 C C . ASN A 1 87 ? -9.793 -5.841 10.381 1.00 94.62 87 ASN A C 1
ATOM 691 O O . ASN A 1 87 ? -9.360 -6.993 10.385 1.00 94.62 87 ASN A O 1
ATOM 695 N N . PRO A 1 88 ? -8.989 -4.807 10.689 1.00 93.19 88 PRO A N 1
ATOM 696 C CA . PRO A 1 88 ? -7.562 -4.978 10.958 1.00 93.19 88 PRO A CA 1
ATOM 697 C C . PRO A 1 88 ? -7.256 -5.503 12.373 1.00 93.19 88 PRO A C 1
ATOM 699 O O . PRO A 1 88 ? -6.089 -5.728 12.697 1.00 93.19 88 PRO A O 1
ATOM 702 N N . PHE A 1 89 ? -8.261 -5.670 13.236 1.00 93.75 89 PHE A N 1
ATOM 703 C CA . PHE A 1 89 ? -8.102 -6.169 14.604 1.00 93.75 89 PHE A CA 1
ATOM 704 C C . PHE A 1 89 ? -8.389 -7.670 14.723 1.00 93.75 89 PHE A C 1
ATOM 706 O O . PHE A 1 89 ? -7.726 -8.340 15.523 1.00 93.75 89 PHE A O 1
ATOM 713 N N . ASN A 1 90 ? -9.271 -8.209 13.876 1.00 94.31 90 ASN A N 1
ATOM 714 C CA . ASN A 1 90 ? -9.512 -9.647 13.740 1.00 94.31 90 ASN A CA 1
ATOM 715 C C . ASN A 1 90 ? -8.258 -10.386 13.216 1.00 94.31 90 ASN A C 1
ATOM 717 O O . ASN A 1 90 ? -7.525 -9.863 12.375 1.00 94.31 90 ASN A O 1
ATOM 721 N N . ILE A 1 91 ? -8.011 -11.614 13.690 1.00 92.69 91 ILE A N 1
ATOM 722 C CA . ILE A 1 91 ? -6.845 -12.436 13.299 1.00 92.69 91 ILE A CA 1
ATOM 723 C C . ILE A 1 91 ? -6.805 -12.691 11.784 1.00 92.69 91 ILE A C 1
ATOM 725 O O . ILE A 1 91 ? -5.791 -12.415 11.144 1.00 92.69 91 ILE A O 1
ATOM 729 N N . TYR A 1 92 ? -7.906 -13.158 11.194 1.00 94.06 92 TYR A N 1
ATOM 730 C CA . TYR A 1 92 ? -8.002 -13.399 9.753 1.00 94.06 92 TYR A CA 1
ATOM 731 C C . TYR A 1 92 ? -7.915 -12.098 8.959 1.00 94.06 92 TYR A C 1
ATOM 733 O 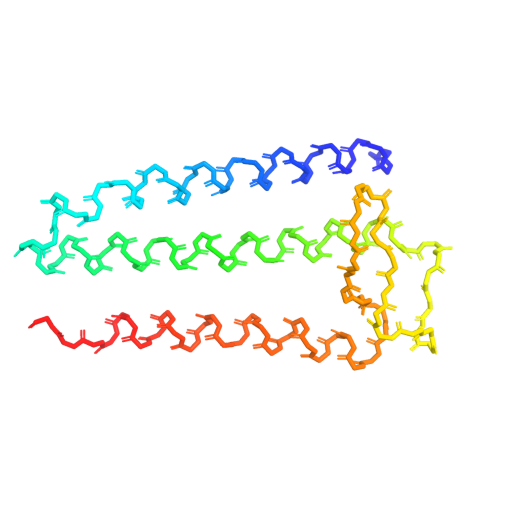O . TYR A 1 92 ? -7.262 -12.048 7.920 1.00 94.06 92 TYR A O 1
ATOM 741 N N . GLY A 1 93 ? -8.505 -11.016 9.469 1.00 93.94 93 GLY A N 1
ATOM 742 C CA . GLY A 1 93 ? -8.401 -9.707 8.834 1.00 93.94 93 GLY A CA 1
ATOM 743 C C . GLY A 1 93 ? -6.963 -9.176 8.791 1.00 93.94 93 GLY A C 1
ATOM 744 O O . GLY A 1 93 ? -6.525 -8.674 7.755 1.00 93.94 93 GLY A O 1
ATOM 745 N N . LYS A 1 94 ? -6.175 -9.372 9.858 1.00 93.56 94 LYS A N 1
ATOM 746 C CA . LYS A 1 94 ? -4.729 -9.079 9.856 1.00 93.56 94 LYS A CA 1
ATOM 747 C C . LYS A 1 94 ? -3.974 -9.903 8.825 1.00 93.56 94 LYS A C 1
ATOM 749 O O . LYS A 1 94 ? -3.128 -9.348 8.130 1.00 93.56 94 LYS A O 1
ATOM 754 N N . ILE A 1 95 ? -4.283 -11.197 8.717 1.00 96.12 95 ILE A N 1
ATOM 755 C CA . ILE A 1 95 ? -3.673 -12.082 7.717 1.00 96.12 95 ILE A CA 1
ATOM 756 C C . ILE A 1 95 ? -3.977 -11.570 6.306 1.00 96.12 95 ILE A C 1
ATOM 758 O O . ILE A 1 95 ? -3.062 -11.487 5.495 1.00 96.12 95 ILE A O 1
ATOM 762 N N . ILE A 1 96 ? -5.215 -11.150 6.026 1.00 96.31 96 ILE A N 1
ATOM 763 C CA . ILE A 1 96 ? -5.594 -10.574 4.726 1.00 96.31 96 ILE A CA 1
ATOM 764 C C . ILE A 1 96 ? -4.779 -9.309 4.429 1.00 96.31 96 ILE A C 1
ATOM 766 O O . ILE A 1 96 ? -4.179 -9.205 3.362 1.00 96.31 96 ILE A O 1
ATOM 770 N N . TRP A 1 97 ? -4.705 -8.363 5.370 1.00 96.56 97 TRP A N 1
ATOM 771 C CA . TRP A 1 97 ? -3.907 -7.144 5.195 1.00 96.56 97 TRP A CA 1
ATOM 772 C C . TRP A 1 97 ? -2.423 -7.444 4.963 1.00 96.56 97 TRP A C 1
ATOM 774 O O . TRP A 1 97 ? -1.806 -6.856 4.073 1.00 96.56 97 TRP A O 1
ATOM 784 N N . PHE A 1 98 ? -1.858 -8.378 5.730 1.00 96.75 98 PHE A N 1
ATOM 785 C CA . PHE A 1 98 ? -0.479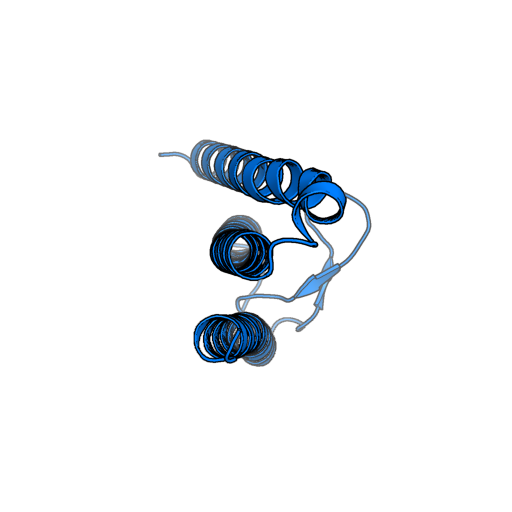 -8.821 5.561 1.00 96.75 98 PHE A CA 1
ATOM 786 C C . PHE A 1 98 ? -0.258 -9.466 4.189 1.00 96.75 98 PHE A C 1
ATOM 788 O O . PHE A 1 98 ? 0.696 -9.115 3.500 1.00 96.75 98 PHE A O 1
ATOM 795 N N . PHE A 1 99 ? -1.160 -10.351 3.763 1.00 97.69 99 PHE A N 1
ATOM 796 C CA . PHE A 1 99 ? -1.078 -11.029 2.474 1.00 97.69 99 PHE A CA 1
ATOM 797 C C . PHE A 1 99 ? -1.158 -10.046 1.302 1.00 97.69 99 PHE A C 1
ATOM 799 O O . PHE A 1 99 ? -0.384 -10.169 0.359 1.00 97.69 99 PHE A O 1
ATOM 806 N N . ILE A 1 100 ? -2.025 -9.028 1.380 1.00 97.06 100 ILE A N 1
ATOM 807 C CA . ILE A 1 100 ? -2.094 -7.960 0.372 1.00 97.06 100 ILE A CA 1
ATOM 808 C C . ILE A 1 100 ? -0.744 -7.242 0.272 1.00 97.06 100 ILE A C 1
ATOM 810 O O . ILE A 1 100 ? -0.206 -7.107 -0.822 1.00 97.06 100 ILE A O 1
ATOM 814 N N . ILE A 1 101 ? -0.164 -6.812 1.396 1.00 97.38 101 ILE A N 1
ATOM 815 C CA . ILE A 1 101 ? 1.135 -6.120 1.393 1.00 97.38 101 ILE A CA 1
ATOM 816 C C . ILE A 1 101 ? 2.239 -7.036 0.844 1.00 97.38 101 ILE A C 1
ATOM 818 O O . ILE A 1 101 ? 3.036 -6.601 0.015 1.00 97.38 101 ILE A O 1
ATOM 822 N N . LEU A 1 102 ? 2.266 -8.304 1.261 1.00 97.88 102 LEU A N 1
ATOM 823 C CA . LEU A 1 102 ? 3.245 -9.287 0.802 1.00 97.88 102 LEU A CA 1
ATOM 824 C C . LEU A 1 102 ? 3.146 -9.519 -0.710 1.00 97.88 102 LEU A C 1
ATOM 826 O O . LEU A 1 102 ? 4.162 -9.484 -1.402 1.00 97.88 102 LEU A O 1
ATOM 830 N N . LEU A 1 103 ? 1.930 -9.685 -1.235 1.00 98.06 103 LEU A N 1
ATOM 831 C CA . LEU A 1 103 ? 1.677 -9.842 -2.665 1.00 98.06 103 LEU A CA 1
ATOM 832 C C . LEU A 1 103 ? 2.220 -8.646 -3.457 1.00 98.06 103 LEU A C 1
ATOM 834 O O . LEU A 1 103 ? 2.898 -8.829 -4.469 1.00 98.06 103 LEU A O 1
ATOM 838 N N . LEU A 1 104 ? 1.968 -7.424 -2.978 1.00 97.81 104 LEU A N 1
ATOM 839 C CA . LEU A 1 104 ? 2.478 -6.209 -3.610 1.00 97.81 104 LEU A CA 1
ATOM 840 C C . LEU A 1 104 ? 4.016 -6.159 -3.600 1.00 97.81 104 LEU A C 1
ATOM 842 O O . LEU A 1 104 ? 4.627 -5.774 -4.595 1.00 97.81 104 LEU A O 1
ATOM 846 N N . ILE A 1 105 ? 4.662 -6.600 -2.519 1.00 97.94 105 ILE A N 1
ATOM 847 C CA . ILE A 1 105 ? 6.127 -6.692 -2.448 1.00 97.94 105 ILE A CA 1
ATOM 848 C C . ILE A 1 105 ? 6.661 -7.726 -3.449 1.00 97.94 105 ILE A C 1
ATOM 850 O O . ILE A 1 105 ? 7.611 -7.434 -4.173 1.00 97.94 105 ILE A O 1
ATOM 854 N N . CYS A 1 106 ? 6.044 -8.906 -3.553 1.00 97.69 106 CYS A N 1
ATOM 855 C CA . CYS A 1 106 ? 6.445 -9.926 -4.526 1.00 97.69 106 CYS A CA 1
ATOM 856 C C . CYS A 1 106 ? 6.334 -9.417 -5.971 1.00 97.69 106 CYS A C 1
ATOM 858 O O . CYS A 1 106 ? 7.236 -9.645 -6.779 1.00 97.69 106 CYS A O 1
ATOM 860 N N . ILE A 1 107 ? 5.259 -8.691 -6.291 1.00 97.00 107 ILE A N 1
ATOM 861 C CA . ILE A 1 107 ? 5.079 -8.059 -7.604 1.00 97.00 107 ILE A CA 1
ATOM 862 C C . ILE A 1 107 ? 6.164 -7.002 -7.848 1.00 97.00 107 ILE A C 1
ATOM 864 O O . ILE A 1 107 ? 6.754 -6.989 -8.926 1.00 97.00 107 ILE A O 1
ATOM 868 N N . LEU A 1 108 ? 6.477 -6.156 -6.859 1.00 97.19 108 LEU A N 1
ATOM 869 C CA . LEU A 1 108 ? 7.553 -5.164 -6.968 1.00 97.19 108 LEU A CA 1
ATOM 870 C C . LEU A 1 108 ? 8.908 -5.828 -7.246 1.00 97.19 108 LEU A C 1
ATOM 872 O O . LEU A 1 108 ? 9.614 -5.406 -8.159 1.00 97.19 108 LEU A O 1
ATOM 876 N N . ILE A 1 109 ? 9.251 -6.886 -6.507 1.00 96.94 109 ILE A N 1
ATOM 877 C CA . ILE A 1 109 ? 10.477 -7.666 -6.729 1.00 96.94 109 ILE A CA 1
ATOM 878 C C . ILE A 1 109 ? 10.489 -8.197 -8.163 1.00 96.94 109 ILE A C 1
ATOM 880 O O . ILE A 1 109 ? 11.455 -7.977 -8.890 1.00 96.94 109 ILE A O 1
ATOM 884 N N . LYS A 1 110 ? 9.394 -8.820 -8.616 1.00 96.38 110 LYS A N 1
ATOM 885 C CA . LYS A 1 110 ? 9.292 -9.314 -9.992 1.00 96.38 110 LYS A CA 1
ATOM 886 C C . LYS A 1 110 ? 9.541 -8.196 -11.004 1.00 96.38 110 LYS A C 1
ATOM 888 O O . LYS A 1 110 ? 10.341 -8.392 -11.912 1.00 96.38 110 LYS A O 1
ATOM 893 N N . ILE A 1 111 ? 8.917 -7.028 -10.841 1.00 94.44 111 ILE A N 1
ATOM 894 C CA . ILE A 1 111 ? 9.125 -5.879 -11.732 1.00 94.44 111 ILE A CA 1
ATOM 895 C C . ILE A 1 111 ? 10.600 -5.482 -11.755 1.00 94.44 111 ILE A C 1
ATOM 897 O O . ILE A 1 111 ? 11.155 -5.333 -12.833 1.00 94.44 111 ILE A O 1
ATOM 901 N N . VAL A 1 112 ? 11.257 -5.349 -10.602 1.00 94.44 112 VAL A N 1
ATOM 902 C CA . VAL A 1 112 ? 12.659 -4.905 -10.523 1.00 94.44 112 VAL A CA 1
ATOM 903 C C . VAL A 1 112 ? 13.615 -5.904 -11.185 1.00 94.44 112 VAL A C 1
ATOM 905 O O . VAL A 1 112 ? 14.482 -5.493 -11.959 1.00 94.44 112 VAL A O 1
ATOM 908 N N . PHE A 1 113 ? 13.427 -7.203 -10.946 1.00 94.62 113 PHE A N 1
ATOM 909 C CA . PHE A 1 113 ? 14.328 -8.259 -11.424 1.00 94.62 113 PHE A CA 1
ATOM 910 C C . PHE A 1 113 ? 13.991 -8.816 -12.814 1.00 94.62 113 PHE A C 1
ATOM 912 O O . PHE A 1 113 ? 14.789 -9.565 -13.370 1.00 94.62 113 PHE A O 1
ATOM 919 N N . THR A 1 114 ? 12.851 -8.451 -13.407 1.00 92.00 114 THR A N 1
ATOM 920 C CA . THR A 1 114 ? 12.539 -8.846 -14.791 1.00 92.00 114 THR A CA 1
ATOM 921 C C . THR A 1 114 ? 13.524 -8.160 -15.750 1.00 92.00 114 THR A C 1
ATOM 923 O O . THR A 1 114 ? 13.669 -6.934 -15.671 1.00 92.00 114 THR A O 1
ATOM 926 N N . PRO A 1 115 ? 14.230 -8.899 -16.624 1.00 86.94 115 PRO A N 1
ATOM 927 C CA . PRO A 1 115 ? 15.132 -8.303 -17.608 1.00 86.94 115 PRO A CA 1
ATOM 928 C C . PRO A 1 115 ? 14.365 -7.405 -18.589 1.00 86.94 115 PRO A C 1
ATOM 930 O O . PRO A 1 115 ? 13.159 -7.571 -18.775 1.00 86.94 115 PRO A O 1
ATOM 933 N N . ILE A 1 116 ? 15.068 -6.416 -19.141 1.00 81.69 116 ILE A N 1
ATOM 934 C CA . ILE A 1 116 ? 14.536 -5.422 -20.086 1.00 81.69 116 ILE A CA 1
ATOM 935 C C . ILE A 1 116 ? 14.753 -5.922 -21.507 1.00 81.69 116 ILE A C 1
ATOM 937 O O . ILE A 1 116 ? 15.869 -6.431 -21.755 1.00 81.69 116 ILE A O 1
#

Radius of gyration: 16.91 Å; chains: 1; bounding box: 37×29×46 Å

Organism: NCBI:txid2714947